Protein AF-A0A7H4P6I1-F1 (afdb_monomer_lite)

Sequence (112 aa):
MNAMTAPAAIRYSAEFHIQLQAISGNQVLTEMVTRLSQRSSLVIAAWGSPWRQGCRCDDHERLVQLLRDKALQPLSDALSHHFEHIVASLCFERSGVTLPDFARLFAGYKEP

Organism: NCBI:txid2058152

InterPro domains:
  IPR008920 Transcription regulator FadR/GntR, C-terminal [G3DSA:1.20.120.530] (1-93)
  IPR00892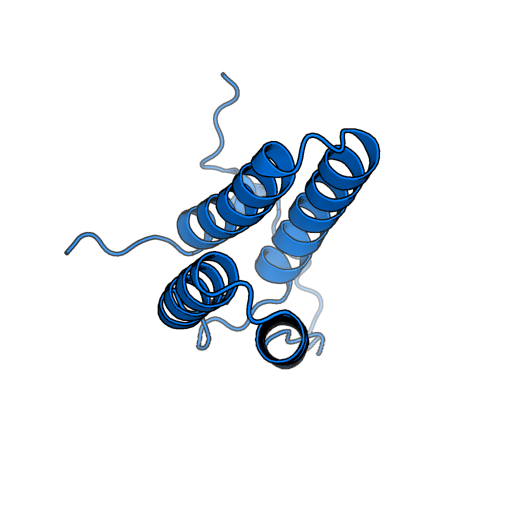0 Transcription regulator FadR/GntR, C-terminal [SSF48008] (7-89)
  IPR011711 GntR, C-terminal [PF07729] (7-84)

Foldseek 3Di:
DDPQDLLNLLVVVLVLQLVVVVVVVDPVVSVVSNVVSVVLSVQCLFFADPVDSADDPVLVVVLVVCVVVVVVVVNVVSVVVSVVVSVVRGHPDDPDDDGRPVCVSCVPPDDD

Radius of gyration: 15.51 Å; chains: 1; bounding box: 39×34×37 Å

pLDDT: mean 77.58, std 16.49, range [32.31, 97.12]

Secondary structure (DSSP, 8-state):
-----HHHHHHHHHHHHHHHHHHTT-HHHHHHHHHHHHHHHHHHHHHB-TTS-SS-HHHHHHHHHHHHTT-HHHHHHHHHHHHHHHHHTB----SS-----HHHHHTT----

Structure (mmCIF, N/CA/C/O backbone):
data_AF-A0A7H4P6I1-F1
#
_entry.id   AF-A0A7H4P6I1-F1
#
loop_
_atom_site.group_PDB
_atom_site.id
_atom_site.type_symbol
_atom_site.label_atom_id
_atom_site.label_alt_id
_atom_site.label_comp_id
_atom_site.label_asym_id
_atom_site.label_entity_id
_atom_site.label_seq_id
_atom_site.pdbx_PDB_ins_code
_atom_site.Cartn_x
_atom_site.Cartn_y
_atom_site.Cartn_z
_atom_site.occupancy
_atom_site.B_iso_or_equiv
_atom_site.auth_seq_id
_atom_site.auth_comp_id
_atom_site.auth_asym_id
_atom_site.auth_atom_id
_atom_site.pdbx_PDB_model_num
ATOM 1 N N . MET A 1 1 ? -12.345 10.365 -19.303 1.00 32.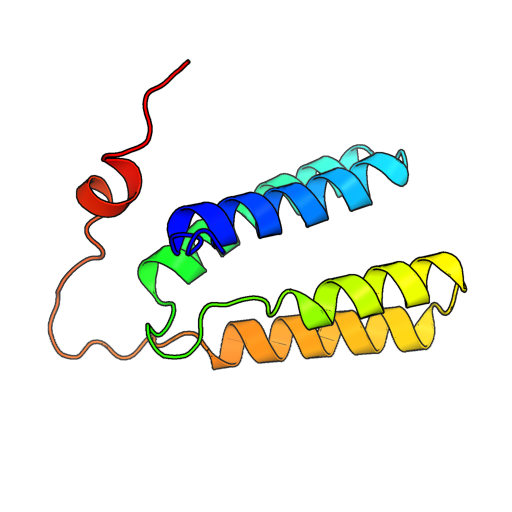31 1 MET A N 1
ATOM 2 C CA . MET A 1 1 ? -11.675 9.391 -18.417 1.00 32.31 1 MET A CA 1
ATOM 3 C C . MET A 1 1 ? -10.177 9.616 -18.570 1.00 32.31 1 MET A C 1
ATOM 5 O O . MET A 1 1 ? -9.660 9.345 -19.644 1.00 32.31 1 MET A O 1
ATOM 9 N N . ASN A 1 2 ? -9.514 10.258 -17.606 1.00 37.88 2 ASN A N 1
ATOM 10 C CA . ASN A 1 2 ? -8.096 10.601 -17.747 1.00 37.88 2 ASN A CA 1
ATOM 11 C C . ASN A 1 2 ? -7.271 9.327 -17.513 1.00 37.88 2 ASN A C 1
ATOM 13 O O . ASN A 1 2 ? -7.415 8.706 -16.461 1.00 37.88 2 ASN A O 1
ATOM 17 N N . ALA A 1 3 ? -6.486 8.888 -18.496 1.00 44.00 3 ALA A N 1
ATOM 18 C CA . ALA A 1 3 ? -5.681 7.677 -18.366 1.00 44.00 3 ALA A CA 1
ATOM 19 C C . ALA A 1 3 ? -4.597 7.913 -17.304 1.00 44.00 3 ALA A C 1
ATOM 21 O O . ALA A 1 3 ? -3.677 8.705 -17.507 1.00 44.00 3 ALA A O 1
ATOM 22 N N . MET A 1 4 ? -4.734 7.265 -16.147 1.00 55.16 4 MET A N 1
ATOM 23 C CA . MET A 1 4 ? -3.738 7.322 -15.082 1.00 55.16 4 MET A CA 1
ATOM 24 C C . MET A 1 4 ? -2.430 6.714 -15.593 1.00 55.16 4 MET A C 1
ATOM 26 O O . MET A 1 4 ? -2.408 5.592 -16.095 1.00 55.16 4 MET A O 1
ATOM 30 N N . THR A 1 5 ? -1.338 7.468 -15.498 1.00 63.56 5 THR A N 1
ATOM 31 C CA . THR A 1 5 ? -0.013 6.970 -15.868 1.00 63.56 5 THR A CA 1
ATOM 32 C C . THR A 1 5 ? 0.456 5.942 -14.834 1.00 63.56 5 THR A C 1
ATOM 34 O O . THR A 1 5 ? 0.136 6.060 -13.649 1.00 63.56 5 THR A O 1
ATOM 37 N N . ALA A 1 6 ? 1.241 4.947 -15.255 1.00 68.56 6 ALA A N 1
ATOM 38 C CA . ALA A 1 6 ? 1.745 3.900 -14.357 1.00 68.56 6 ALA A CA 1
ATOM 39 C C . ALA A 1 6 ? 2.436 4.445 -13.079 1.00 68.56 6 ALA A C 1
ATOM 41 O O . ALA A 1 6 ? 2.156 3.933 -11.995 1.00 68.56 6 ALA A O 1
ATOM 42 N N . PRO A 1 7 ? 3.250 5.525 -13.128 1.00 73.44 7 PRO A N 1
ATOM 43 C CA . PRO A 1 7 ? 3.842 6.108 -11.919 1.00 73.44 7 PRO A CA 1
ATOM 44 C C . PRO A 1 7 ? 2.811 6.703 -10.950 1.00 73.44 7 PRO A C 1
ATOM 46 O O . PRO A 1 7 ? 2.964 6.590 -9.734 1.00 73.44 7 PRO A O 1
ATOM 49 N N . ALA A 1 8 ? 1.746 7.325 -11.470 1.00 77.38 8 ALA A N 1
ATOM 50 C CA . ALA A 1 8 ? 0.684 7.885 -10.640 1.00 77.38 8 ALA A CA 1
ATOM 51 C C . ALA A 1 8 ? -0.124 6.779 -9.944 1.00 77.38 8 ALA A C 1
ATOM 53 O O . ALA A 1 8 ? -0.417 6.908 -8.758 1.00 77.38 8 ALA A O 1
ATOM 54 N N . ALA A 1 9 ? -0.413 5.676 -10.643 1.00 76.88 9 ALA A N 1
ATOM 55 C CA . ALA A 1 9 ? -1.090 4.514 -10.065 1.00 76.88 9 ALA A CA 1
ATOM 56 C C . ALA A 1 9 ? -0.290 3.899 -8.904 1.00 76.88 9 ALA A C 1
ATOM 58 O O . ALA A 1 9 ? -0.839 3.664 -7.828 1.00 76.88 9 ALA A O 1
ATOM 59 N N . ILE A 1 10 ? 1.024 3.723 -9.088 1.00 79.06 10 ILE A N 1
ATOM 60 C CA . ILE A 1 10 ? 1.927 3.216 -8.044 1.00 79.06 10 ILE A CA 1
ATOM 61 C C . ILE A 1 10 ? 1.922 4.149 -6.825 1.00 79.06 10 ILE A C 1
ATOM 63 O O . ILE A 1 10 ? 1.751 3.685 -5.697 1.00 79.06 10 ILE A O 1
ATOM 67 N N . ARG A 1 11 ? 2.041 5.469 -7.039 1.00 82.31 11 ARG A N 1
ATOM 68 C CA . ARG A 1 11 ? 2.015 6.453 -5.946 1.00 82.31 11 ARG A CA 1
ATOM 69 C C . ARG A 1 11 ? 0.699 6.413 -5.168 1.00 82.31 11 ARG A C 1
ATOM 71 O O . ARG A 1 11 ? 0.728 6.350 -3.942 1.00 82.31 11 ARG A O 1
ATOM 78 N N . TYR A 1 12 ? -0.443 6.417 -5.855 1.00 84.19 12 TYR A N 1
ATOM 79 C CA . TYR A 1 12 ? -1.747 6.392 -5.189 1.00 84.19 12 TYR A CA 1
ATOM 80 C C . TYR A 1 12 ? -2.005 5.079 -4.442 1.00 84.19 12 TYR A C 1
ATOM 82 O O . TYR A 1 12 ? -2.567 5.105 -3.348 1.00 84.19 12 TYR A O 1
ATOM 90 N N . SER A 1 13 ? -1.545 3.940 -4.971 1.00 83.50 13 SER A N 1
ATOM 91 C CA . SER A 1 13 ? -1.605 2.664 -4.248 1.00 83.50 13 SER A CA 1
ATOM 92 C C . SER A 1 13 ? -0.773 2.710 -2.963 1.00 83.50 13 SER A C 1
ATOM 94 O O . SER A 1 13 ? -1.221 2.242 -1.919 1.00 83.50 13 SER A O 1
ATOM 96 N N . ALA A 1 14 ? 0.420 3.309 -3.009 1.00 85.50 14 ALA A N 1
ATOM 97 C CA . ALA A 1 14 ? 1.271 3.454 -1.833 1.00 85.50 14 ALA A CA 1
ATOM 98 C C . ALA A 1 14 ? 0.641 4.363 -0.764 1.00 85.50 14 ALA A C 1
ATOM 100 O O . ALA A 1 14 ? 0.640 4.010 0.419 1.00 85.50 14 ALA A O 1
ATOM 101 N N . GLU A 1 15 ? 0.079 5.501 -1.181 1.00 88.44 15 GLU A N 1
ATOM 102 C CA . GLU A 1 15 ? -0.629 6.446 -0.308 1.00 88.44 15 GLU A CA 1
ATOM 103 C C . GLU A 1 15 ? -1.848 5.799 0.361 1.00 88.44 15 GLU A C 1
ATOM 105 O O . GLU A 1 15 ? -2.059 6.006 1.555 1.00 88.44 15 GLU A O 1
ATOM 110 N N . PHE A 1 16 ? -2.601 4.961 -0.359 1.00 87.94 16 PHE A N 1
ATOM 111 C CA . PHE A 1 16 ? -3.737 4.222 0.196 1.00 87.94 16 PHE A CA 1
ATOM 112 C C . PHE A 1 16 ? -3.349 3.387 1.428 1.00 87.94 16 PHE A C 1
ATOM 114 O O . PHE A 1 16 ? -3.971 3.525 2.482 1.00 87.94 16 PHE A O 1
ATOM 121 N N . HIS A 1 17 ? -2.290 2.573 1.339 1.00 88.12 17 HIS A N 1
ATOM 122 C CA . HIS A 1 17 ? -1.846 1.746 2.469 1.00 88.12 17 HIS A CA 1
ATOM 123 C C . HIS A 1 17 ? -1.376 2.582 3.667 1.00 88.12 17 HIS A C 1
ATOM 125 O O . HIS A 1 17 ? -1.628 2.215 4.815 1.00 88.12 17 HIS A O 1
ATOM 131 N N . ILE A 1 18 ? -0.717 3.717 3.411 1.00 89.56 18 ILE A N 1
ATOM 132 C CA . ILE A 1 18 ? -0.246 4.626 4.464 1.00 89.56 18 ILE A CA 1
ATOM 133 C C . ILE A 1 18 ? -1.436 5.261 5.190 1.00 89.56 18 ILE A C 1
ATOM 135 O O . ILE A 1 18 ? -1.471 5.262 6.421 1.00 89.56 18 ILE A O 1
ATOM 139 N N . GLN A 1 19 ? -2.430 5.754 4.445 1.00 89.81 19 GLN A N 1
ATOM 140 C CA . GLN A 1 19 ? -3.642 6.341 5.023 1.00 89.81 19 GLN A CA 1
ATOM 141 C C . GLN A 1 19 ? -4.432 5.312 5.833 1.00 89.81 19 GLN A C 1
ATOM 143 O O . GLN A 1 19 ? -4.863 5.604 6.947 1.00 89.81 19 GLN A O 1
ATOM 148 N N . LEU A 1 20 ? -4.563 4.085 5.320 1.00 87.12 20 LEU A N 1
ATOM 149 C CA . LEU A 1 20 ? -5.242 3.012 6.038 1.00 87.12 20 LEU A CA 1
ATOM 150 C C . LEU A 1 20 ? -4.564 2.709 7.383 1.00 87.12 20 LEU A C 1
ATOM 152 O O . LEU A 1 20 ? -5.241 2.579 8.402 1.00 87.12 20 LEU A O 1
ATOM 156 N N . GLN A 1 21 ? -3.230 2.646 7.409 1.00 87.75 21 GLN A N 1
ATOM 157 C CA . GLN A 1 21 ? -2.501 2.363 8.642 1.00 87.75 21 GLN A CA 1
ATOM 158 C C . GLN A 1 21 ? -2.535 3.539 9.626 1.00 87.75 21 GLN A C 1
ATOM 160 O O . GLN A 1 21 ? -2.635 3.314 10.833 1.00 87.75 21 GLN A O 1
ATOM 165 N N . ALA A 1 22 ? -2.534 4.783 9.138 1.00 86.56 22 ALA A N 1
ATOM 166 C CA . ALA A 1 22 ? -2.643 5.974 9.979 1.00 86.56 22 ALA A CA 1
ATOM 167 C C . ALA A 1 22 ? -3.936 5.987 10.817 1.00 86.56 22 ALA A C 1
ATOM 169 O O . ALA A 1 22 ? -3.908 6.395 11.978 1.00 86.56 22 ALA A O 1
ATOM 170 N N . ILE A 1 23 ? -5.041 5.453 10.280 1.00 87.81 23 ILE A N 1
ATOM 171 C CA . ILE A 1 23 ? -6.322 5.321 10.998 1.00 87.81 23 ILE A CA 1
ATOM 172 C C . ILE A 1 23 ? -6.198 4.409 12.230 1.00 87.81 23 ILE A C 1
ATOM 174 O O . ILE A 1 23 ? -6.898 4.615 13.219 1.00 87.81 23 ILE A O 1
ATOM 178 N N . SER A 1 24 ? -5.293 3.424 12.212 1.00 84.88 24 SER A N 1
ATOM 179 C CA . SER A 1 24 ? -5.105 2.492 13.335 1.00 84.88 24 SER A CA 1
ATOM 180 C C . SER A 1 24 ? -4.507 3.136 14.594 1.00 84.88 24 SER A C 1
ATOM 182 O O . SER A 1 24 ? -4.530 2.521 15.658 1.00 84.88 24 SER A O 1
ATOM 184 N N . GLY A 1 25 ? -3.926 4.338 14.485 1.00 88.50 25 GLY A N 1
ATOM 185 C CA . GLY A 1 25 ? -3.247 5.023 15.590 1.00 88.50 25 GLY A CA 1
ATOM 186 C C . GLY A 1 25 ? -1.944 4.360 16.062 1.00 88.50 25 GLY A C 1
ATOM 187 O O . GLY A 1 25 ? -1.325 4.837 17.010 1.00 88.50 25 GLY A O 1
ATOM 188 N N . ASN A 1 26 ? -1.490 3.278 15.417 1.00 93.19 26 ASN A N 1
ATOM 189 C CA . ASN A 1 26 ? -0.253 2.590 15.776 1.00 93.19 26 ASN A CA 1
ATOM 190 C C . ASN A 1 26 ? 0.931 3.131 14.962 1.00 93.19 26 ASN A C 1
ATOM 192 O O . ASN A 1 26 ? 1.185 2.687 13.841 1.00 93.19 26 ASN A O 1
ATOM 196 N N . GLN A 1 27 ? 1.677 4.070 15.549 1.00 91.75 27 GLN A N 1
ATOM 197 C CA . GLN A 1 27 ? 2.796 4.739 14.882 1.00 91.75 27 GLN A CA 1
ATOM 198 C C . GLN A 1 27 ?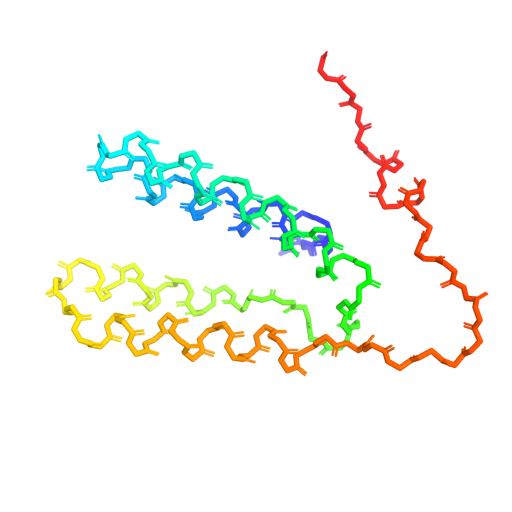 3.879 3.765 14.389 1.00 91.75 27 GLN A C 1
ATOM 200 O O . GLN A 1 27 ? 4.365 3.913 13.269 1.00 91.75 27 GLN A O 1
ATOM 205 N N . VAL A 1 28 ? 4.221 2.740 15.177 1.00 93.94 28 VAL A N 1
ATOM 206 C CA . VAL A 1 28 ? 5.253 1.757 14.805 1.00 93.94 28 VAL A CA 1
ATOM 207 C C . VAL A 1 28 ? 4.861 1.029 13.521 1.00 93.94 28 VAL A C 1
ATOM 209 O O . VAL A 1 28 ? 5.663 0.928 12.590 1.00 93.94 28 VAL A O 1
ATOM 212 N N . LEU A 1 29 ? 3.614 0.560 13.441 1.00 89.38 29 LEU A N 1
ATOM 213 C CA . LEU A 1 29 ? 3.118 -0.113 12.244 1.00 89.38 29 LEU A CA 1
ATOM 214 C C . LEU A 1 29 ? 3.000 0.849 11.057 1.00 89.38 29 LEU A C 1
ATOM 216 O O . LEU A 1 29 ? 3.370 0.473 9.947 1.00 89.38 29 LEU A O 1
ATOM 220 N N . THR A 1 30 ? 2.554 2.089 11.273 1.00 90.69 30 THR A N 1
ATOM 221 C CA . THR A 1 30 ? 2.493 3.114 10.217 1.00 90.69 30 THR A CA 1
ATOM 222 C C . THR A 1 30 ? 3.862 3.360 9.593 1.00 90.69 30 THR A C 1
ATOM 224 O O . THR A 1 30 ? 3.997 3.362 8.369 1.00 90.69 30 THR A O 1
ATOM 227 N N . GLU A 1 31 ? 4.906 3.496 10.408 1.00 92.00 31 GLU A N 1
ATOM 228 C CA . GLU A 1 31 ? 6.274 3.666 9.919 1.00 92.00 31 GLU A CA 1
ATOM 229 C C . GLU A 1 31 ? 6.786 2.431 9.162 1.00 92.00 31 GLU A C 1
ATOM 231 O O . GLU A 1 31 ? 7.443 2.560 8.124 1.00 92.00 31 GLU A O 1
ATOM 236 N N . MET A 1 32 ? 6.486 1.225 9.655 1.00 92.56 32 MET A N 1
ATOM 237 C CA . MET A 1 32 ? 6.854 -0.023 8.980 1.00 92.56 32 MET A CA 1
ATOM 238 C C . MET A 1 32 ? 6.180 -0.146 7.609 1.00 92.56 32 MET A C 1
ATOM 240 O O . MET A 1 32 ? 6.870 -0.381 6.614 1.00 92.56 32 MET A O 1
ATOM 244 N N . VAL A 1 33 ? 4.863 0.069 7.538 1.00 90.19 33 VAL A N 1
ATOM 245 C CA . VAL A 1 33 ? 4.086 0.015 6.290 1.00 90.19 33 VAL A CA 1
ATOM 246 C C . VAL A 1 33 ? 4.554 1.086 5.312 1.00 90.19 33 VAL A C 1
ATOM 248 O O . VAL A 1 33 ? 4.720 0.792 4.132 1.00 90.19 33 VAL A O 1
ATOM 251 N N . THR A 1 34 ? 4.862 2.294 5.789 1.00 90.56 34 THR A N 1
ATOM 252 C CA . THR A 1 34 ? 5.398 3.375 4.945 1.00 90.56 34 THR A CA 1
ATOM 253 C C . THR A 1 34 ? 6.694 2.946 4.255 1.00 90.56 34 THR A C 1
ATOM 255 O O . THR A 1 34 ? 6.801 3.020 3.030 1.00 90.56 34 THR A O 1
ATOM 258 N N . ARG A 1 35 ? 7.663 2.418 5.016 1.00 92.06 35 ARG A N 1
ATOM 259 C CA . ARG A 1 35 ? 8.948 1.954 4.463 1.00 92.06 35 ARG A CA 1
ATOM 260 C C . ARG A 1 35 ? 8.781 0.776 3.499 1.00 92.06 35 ARG A C 1
ATOM 262 O O . ARG A 1 35 ? 9.455 0.731 2.469 1.00 92.06 35 ARG A O 1
ATOM 269 N N . LEU A 1 36 ? 7.899 -0.175 3.813 1.00 91.38 36 LEU A N 1
ATOM 270 C CA . LEU A 1 36 ? 7.611 -1.323 2.943 1.00 91.38 36 LEU A CA 1
ATOM 271 C C . LEU A 1 36 ? 6.933 -0.896 1.639 1.00 91.38 36 LEU A C 1
ATOM 273 O O . LEU A 1 36 ? 7.333 -1.349 0.567 1.00 91.38 36 LEU A O 1
ATOM 277 N N . SER A 1 37 ? 5.959 0.007 1.723 1.00 88.56 37 SER A N 1
ATOM 278 C CA . SER A 1 37 ? 5.217 0.542 0.582 1.00 88.56 37 SER A CA 1
ATOM 279 C C . SER A 1 37 ? 6.140 1.284 -0.393 1.00 88.56 37 SER A C 1
ATOM 281 O O . SER A 1 37 ? 6.114 1.033 -1.599 1.00 88.56 37 SER A O 1
ATOM 283 N N . GLN A 1 38 ? 7.058 2.106 0.126 1.00 87.25 38 GLN A N 1
ATOM 284 C CA . GLN A 1 38 ? 8.071 2.800 -0.679 1.00 87.25 38 GLN A CA 1
ATOM 285 C C . GLN A 1 38 ? 9.003 1.826 -1.414 1.00 87.25 38 GLN A C 1
ATOM 287 O O . GLN A 1 38 ? 9.196 1.944 -2.624 1.00 87.25 38 GLN A O 1
ATOM 292 N N . ARG A 1 39 ? 9.557 0.828 -0.711 1.00 89.62 39 ARG A N 1
ATOM 293 C CA . ARG A 1 39 ? 10.445 -0.180 -1.323 1.00 89.62 39 ARG A CA 1
ATOM 294 C C . ARG A 1 39 ? 9.719 -1.014 -2.375 1.00 89.62 39 ARG A C 1
ATOM 296 O O . ARG A 1 39 ? 10.262 -1.248 -3.450 1.00 89.62 39 ARG A O 1
ATOM 303 N N . SER A 1 40 ? 8.487 -1.421 -2.087 1.00 87.56 40 SER A N 1
ATOM 304 C CA . SER A 1 40 ? 7.668 -2.217 -3.008 1.00 87.56 40 SER A CA 1
ATOM 305 C C . SER A 1 40 ? 7.285 -1.418 -4.253 1.00 87.56 40 SER A C 1
ATOM 307 O O . SER A 1 40 ? 7.306 -1.958 -5.353 1.00 87.56 40 SER A O 1
ATOM 309 N N . SER A 1 41 ? 7.037 -0.112 -4.113 1.00 85.38 41 SER A N 1
ATOM 310 C CA . SER A 1 41 ? 6.778 0.786 -5.246 1.00 85.38 41 SER A CA 1
ATOM 311 C C . SER A 1 41 ? 7.953 0.837 -6.223 1.00 85.38 41 SER A C 1
ATOM 313 O O . SER A 1 41 ? 7.743 0.783 -7.432 1.00 85.38 41 SER A O 1
ATOM 315 N N . LEU A 1 42 ? 9.193 0.872 -5.717 1.00 86.25 42 LEU A N 1
ATOM 316 C CA . LEU A 1 42 ? 10.397 0.797 -6.554 1.00 86.25 42 LEU A CA 1
ATOM 317 C C . LEU A 1 42 ? 10.507 -0.548 -7.271 1.00 86.25 42 LEU A C 1
ATOM 319 O O . LEU A 1 42 ? 10.852 -0.588 -8.448 1.00 86.25 42 LEU A O 1
ATOM 323 N N . VAL A 1 43 ? 10.191 -1.640 -6.570 1.00 85.75 43 VAL A N 1
ATOM 324 C CA . VAL A 1 43 ? 10.204 -2.987 -7.149 1.00 85.75 43 VAL A CA 1
ATOM 325 C C . VAL A 1 43 ? 9.186 -3.098 -8.286 1.00 85.75 43 VAL A C 1
ATOM 327 O O . VAL A 1 43 ? 9.523 -3.542 -9.379 1.00 85.75 43 VAL A O 1
ATOM 330 N N . ILE A 1 44 ? 7.958 -2.635 -8.063 1.00 82.50 44 ILE A N 1
ATOM 331 C CA . ILE A 1 44 ? 6.893 -2.647 -9.073 1.00 82.50 44 ILE A CA 1
ATOM 332 C C . ILE A 1 44 ? 7.259 -1.744 -10.256 1.00 82.50 44 ILE A C 1
ATOM 334 O O . ILE A 1 44 ? 7.061 -2.128 -11.403 1.00 82.50 44 ILE A O 1
ATOM 338 N N . ALA A 1 45 ? 7.832 -0.569 -10.004 1.00 81.75 45 ALA A N 1
ATOM 339 C CA . ALA A 1 45 ? 8.261 0.339 -11.062 1.00 81.75 45 ALA A CA 1
ATOM 340 C C . ALA A 1 45 ? 9.397 -0.238 -11.928 1.00 81.75 45 ALA A C 1
ATOM 342 O O . ALA A 1 45 ? 9.434 0.008 -13.132 1.00 81.75 45 ALA A O 1
ATOM 343 N N . ALA A 1 46 ? 10.320 -0.990 -11.324 1.00 82.00 46 ALA A N 1
ATOM 344 C CA . ALA A 1 46 ? 11.481 -1.556 -12.005 1.00 82.00 46 ALA A CA 1
ATOM 345 C C . ALA A 1 46 ? 11.197 -2.895 -12.708 1.00 82.00 46 ALA A C 1
ATOM 347 O O . ALA A 1 46 ? 11.789 -3.161 -13.753 1.00 82.00 46 ALA A O 1
ATOM 348 N N . TRP A 1 47 ? 10.321 -3.733 -12.141 1.00 83.12 47 TRP A N 1
ATOM 349 C CA . TRP A 1 47 ? 10.092 -5.115 -12.591 1.00 83.12 47 TRP A CA 1
ATOM 350 C C . TRP A 1 47 ? 8.629 -5.443 -12.914 1.00 83.12 47 TRP A C 1
ATOM 352 O O . TRP A 1 47 ? 8.320 -6.584 -13.252 1.00 83.12 47 TRP A O 1
ATOM 362 N N . GLY A 1 48 ? 7.711 -4.483 -12.817 1.00 77.12 48 GLY A N 1
ATOM 363 C CA . GLY A 1 48 ? 6.307 -4.687 -13.165 1.00 77.12 48 GLY A CA 1
ATOM 364 C C . GLY A 1 48 ? 6.106 -4.902 -14.666 1.00 77.12 48 GLY A C 1
ATOM 365 O O . GLY A 1 48 ? 6.648 -4.169 -15.495 1.00 77.12 48 GLY A O 1
ATOM 366 N N . SER A 1 49 ? 5.301 -5.902 -15.031 1.00 67.50 49 SER A N 1
ATOM 367 C CA . SER A 1 49 ? 4.954 -6.161 -16.430 1.00 67.50 49 SER A CA 1
ATOM 368 C C . SER A 1 49 ? 4.041 -5.062 -17.010 1.00 67.50 49 SER A C 1
ATOM 370 O O . SER A 1 49 ? 3.010 -4.746 -16.409 1.00 67.50 49 SER A O 1
ATOM 372 N N . PRO A 1 50 ? 4.321 -4.523 -18.216 1.00 58.50 50 PRO A N 1
ATOM 373 C CA . PRO A 1 50 ? 3.485 -3.496 -18.848 1.00 58.50 50 PRO A CA 1
ATOM 374 C C . PRO A 1 50 ? 2.052 -3.961 -19.162 1.00 58.50 50 PRO A C 1
ATOM 376 O O . PRO A 1 50 ? 1.164 -3.125 -19.324 1.00 58.50 50 PRO A O 1
ATOM 379 N N . TRP A 1 51 ? 1.802 -5.277 -19.219 1.00 47.41 51 TRP A N 1
ATOM 380 C CA . TRP A 1 51 ? 0.481 -5.855 -19.508 1.00 47.41 51 TRP A CA 1
ATOM 381 C C . TRP A 1 51 ? -0.371 -6.152 -18.264 1.00 47.41 51 TRP A C 1
ATOM 383 O O . TRP A 1 51 ? -1.496 -6.639 -18.380 1.00 47.41 51 TRP A O 1
ATOM 393 N N . ARG A 1 52 ? 0.136 -5.851 -17.065 1.00 52.03 52 ARG A N 1
ATOM 394 C CA . ARG A 1 52 ? -0.584 -5.996 -15.795 1.00 52.03 52 ARG A CA 1
ATOM 395 C C . ARG A 1 52 ? -0.199 -4.837 -14.884 1.00 52.03 52 ARG A C 1
ATOM 397 O O . ARG A 1 52 ? 0.639 -4.984 -14.005 1.00 52.03 52 ARG A O 1
ATOM 404 N N . GLN A 1 53 ? -0.789 -3.671 -15.138 1.00 52.41 53 GLN A N 1
ATOM 405 C CA . GLN A 1 53 ? -0.706 -2.515 -14.241 1.00 52.41 53 GLN A CA 1
ATOM 406 C C . GLN A 1 53 ? -1.087 -2.996 -12.828 1.00 52.41 53 GLN A C 1
ATOM 408 O O . GLN A 1 53 ? -2.212 -3.453 -12.619 1.00 52.41 53 GLN A O 1
ATOM 413 N N . GLY A 1 54 ? -0.103 -3.024 -11.924 1.00 56.53 54 GLY A N 1
ATOM 414 C CA . GLY A 1 54 ? -0.222 -3.584 -10.578 1.00 56.53 54 GLY A CA 1
ATOM 415 C C . GLY A 1 54 ? -1.341 -2.941 -9.762 1.00 56.53 54 GLY A C 1
ATOM 416 O O . GLY A 1 54 ? -1.765 -1.835 -10.076 1.00 56.53 54 GLY A O 1
ATOM 417 N N . CYS A 1 55 ? -1.788 -3.662 -8.726 1.00 59.84 55 CYS A N 1
ATOM 418 C CA . CYS A 1 55 ? -2.946 -3.347 -7.885 1.00 59.84 55 CYS A CA 1
ATOM 419 C C . CYS A 1 55 ? -4.173 -2.886 -8.692 1.00 59.84 55 CYS A C 1
ATOM 421 O O . CYS A 1 55 ? -4.327 -1.716 -9.045 1.00 59.84 55 CYS A O 1
ATOM 423 N N . ARG A 1 56 ? -5.089 -3.813 -8.984 1.00 61.06 56 ARG A N 1
ATOM 424 C CA . ARG A 1 56 ? -6.345 -3.433 -9.635 1.00 61.06 56 ARG A CA 1
ATOM 425 C C . ARG A 1 56 ? -7.139 -2.592 -8.636 1.00 61.06 56 ARG A C 1
ATOM 427 O O . ARG A 1 56 ? -7.327 -3.028 -7.504 1.00 61.06 56 ARG A O 1
ATOM 434 N N . CYS A 1 57 ? -7.607 -1.408 -9.042 1.00 56.34 57 CYS A N 1
ATOM 435 C CA . CYS A 1 57 ? -8.430 -0.544 -8.182 1.00 56.34 57 CYS A CA 1
ATOM 436 C C . CYS A 1 57 ? -9.607 -1.307 -7.544 1.00 56.34 57 CYS A C 1
ATOM 438 O O . CYS A 1 57 ? -9.950 -1.052 -6.393 1.00 56.34 57 CYS A O 1
ATOM 440 N N . ASP A 1 58 ? -10.148 -2.288 -8.265 1.00 59.88 58 ASP A N 1
ATOM 441 C CA . ASP A 1 58 ? -11.251 -3.152 -7.848 1.00 59.88 58 ASP A CA 1
ATOM 442 C C . ASP A 1 58 ? -10.935 -3.960 -6.566 1.00 59.88 58 ASP A C 1
ATOM 444 O O . ASP A 1 58 ? -11.818 -4.186 -5.735 1.00 59.88 58 ASP A O 1
ATOM 448 N N . ASP A 1 59 ? -9.669 -4.349 -6.350 1.00 75.50 59 ASP A N 1
ATOM 449 C CA . ASP A 1 59 ? -9.252 -5.098 -5.156 1.00 75.50 59 ASP A CA 1
ATOM 450 C C . ASP A 1 59 ? -9.337 -4.214 -3.897 1.00 75.50 59 ASP A C 1
ATOM 452 O O . ASP A 1 59 ? -9.735 -4.671 -2.824 1.00 75.50 59 ASP A O 1
ATOM 456 N N . HIS A 1 60 ? -9.020 -2.920 -4.019 1.00 86.56 60 HIS A N 1
ATOM 457 C CA . HIS A 1 60 ? -9.031 -1.987 -2.890 1.00 86.56 60 HIS A CA 1
ATOM 458 C C . HIS A 1 60 ? -10.442 -1.669 -2.388 1.00 86.56 60 HIS A C 1
ATOM 460 O O . HIS A 1 60 ? -10.645 -1.585 -1.175 1.00 86.56 60 HIS A O 1
ATOM 466 N N . GLU A 1 61 ? -11.432 -1.544 -3.275 1.00 87.56 61 GLU A N 1
ATOM 467 C CA . GLU A 1 61 ? -12.828 -1.349 -2.857 1.00 87.56 61 GLU A CA 1
ATOM 468 C C . GLU A 1 61 ? -13.322 -2.527 -2.011 1.00 87.56 61 GLU A C 1
ATOM 470 O O . GLU A 1 61 ? -13.961 -2.337 -0.968 1.00 87.56 61 GLU A O 1
ATOM 475 N N . ARG A 1 62 ? -12.950 -3.753 -2.404 1.00 89.69 62 ARG A N 1
ATOM 476 C CA . ARG A 1 62 ? -13.263 -4.957 -1.634 1.00 89.69 62 ARG A CA 1
ATOM 477 C C . ARG A 1 62 ? -12.606 -4.934 -0.254 1.00 89.69 62 ARG A C 1
ATOM 479 O O . ARG A 1 62 ? -13.283 -5.253 0.724 1.00 89.69 62 ARG A O 1
ATOM 486 N N . LEU A 1 63 ? -11.338 -4.530 -0.153 1.00 89.38 63 LEU A N 1
ATOM 487 C CA . LEU A 1 63 ? -10.641 -4.403 1.133 1.00 89.38 63 LEU A CA 1
ATOM 488 C C . LEU A 1 63 ? -11.324 -3.388 2.057 1.00 89.38 63 LEU A C 1
ATOM 490 O O . LEU A 1 63 ? -11.541 -3.687 3.232 1.00 89.38 63 LEU A O 1
ATOM 494 N N . VAL A 1 64 ? -11.719 -2.220 1.537 1.00 91.00 64 VAL A N 1
ATOM 495 C CA . VAL A 1 64 ? -12.440 -1.200 2.320 1.00 91.00 64 VAL A CA 1
ATOM 496 C C . VAL A 1 64 ? -13.769 -1.739 2.847 1.00 91.00 64 VAL A C 1
ATOM 498 O O . VAL A 1 64 ? -14.117 -1.494 4.005 1.00 91.00 64 VAL A O 1
ATOM 501 N N . GLN A 1 65 ? -14.504 -2.500 2.036 1.00 93.44 65 GLN A N 1
ATOM 502 C CA . GLN A 1 65 ? -15.754 -3.107 2.481 1.00 93.44 65 GLN A CA 1
ATOM 503 C C . GLN A 1 65 ? -15.518 -4.152 3.584 1.00 93.44 65 GLN A C 1
ATOM 505 O O . GLN A 1 65 ? -16.185 -4.113 4.613 1.00 93.44 65 GLN A O 1
ATOM 510 N N . LEU A 1 66 ? -14.518 -5.025 3.429 1.00 94.19 66 LEU A N 1
ATOM 511 C CA . LEU A 1 66 ? -14.163 -6.027 4.443 1.00 94.19 66 LEU A CA 1
ATOM 512 C C . LEU A 1 66 ? -13.712 -5.393 5.771 1.00 94.19 66 LEU A C 1
ATOM 514 O O . LEU A 1 66 ? -14.066 -5.886 6.844 1.00 94.19 66 LEU A O 1
ATOM 518 N N . LEU A 1 67 ? -12.980 -4.276 5.704 1.00 91.31 67 LEU A N 1
ATOM 519 C CA . LEU A 1 67 ? -12.621 -3.459 6.866 1.00 91.31 67 LEU A CA 1
ATOM 520 C C . LEU A 1 67 ? -13.858 -2.886 7.565 1.00 91.31 67 LEU A C 1
ATOM 522 O O . LEU A 1 67 ? -13.971 -2.984 8.788 1.00 91.31 67 LEU A O 1
ATOM 526 N N . ARG A 1 68 ? -14.796 -2.312 6.800 1.00 93.62 68 ARG A N 1
ATOM 527 C CA . ARG A 1 68 ? -16.057 -1.759 7.322 1.00 93.62 68 ARG A CA 1
ATOM 528 C C . ARG A 1 68 ? -16.884 -2.823 8.039 1.00 93.62 68 ARG A C 1
ATOM 530 O O . ARG A 1 68 ? -17.401 -2.560 9.123 1.00 93.62 68 ARG A O 1
ATOM 537 N N . ASP A 1 69 ? -16.948 -4.017 7.462 1.00 96.50 69 ASP A N 1
ATOM 538 C CA . ASP A 1 69 ? -17.696 -5.151 8.007 1.00 96.50 69 ASP A CA 1
ATOM 539 C C . ASP A 1 69 ? -16.969 -5.837 9.177 1.00 96.50 69 ASP A C 1
ATOM 541 O O . ASP A 1 69 ? -17.509 -6.758 9.788 1.00 96.50 69 ASP A O 1
ATOM 545 N N . LYS A 1 70 ? -15.744 -5.397 9.513 1.00 94.75 70 LYS A N 1
ATOM 546 C CA . LYS A 1 70 ? -14.868 -6.006 10.532 1.00 94.75 70 LYS A CA 1
ATOM 547 C C . LYS A 1 70 ? -14.648 -7.506 10.296 1.00 94.75 70 LYS A C 1
ATOM 549 O O . LYS A 1 70 ? -14.447 -8.278 11.236 1.00 94.75 70 LYS A O 1
ATOM 554 N N . ALA A 1 71 ? -14.670 -7.921 9.033 1.00 96.62 71 ALA A N 1
ATOM 555 C CA . ALA A 1 71 ? -14.537 -9.307 8.618 1.00 96.62 71 ALA A CA 1
ATOM 556 C C . ALA A 1 71 ? -13.055 -9.705 8.598 1.00 96.62 71 ALA A C 1
ATOM 558 O O . ALA A 1 71 ? -12.446 -9.794 7.535 1.00 96.62 71 ALA A O 1
ATOM 559 N N . LEU A 1 72 ? -12.470 -9.915 9.783 1.00 93.44 72 LEU A N 1
ATOM 560 C CA . LEU A 1 72 ? -11.024 -10.092 9.956 1.00 93.44 72 LEU A CA 1
ATOM 561 C C . LEU A 1 72 ? -10.446 -11.215 9.086 1.00 93.44 72 LEU A C 1
ATOM 563 O O . LEU A 1 72 ? -9.506 -10.967 8.341 1.00 93.44 72 LEU A O 1
ATOM 567 N N . GLN A 1 73 ? -11.018 -12.421 9.151 1.00 97.12 73 GLN A N 1
ATOM 568 C CA . GLN A 1 73 ? -10.476 -13.556 8.402 1.00 97.12 73 GLN A CA 1
ATOM 569 C C . GLN A 1 73 ? -10.576 -13.340 6.879 1.00 97.12 73 GLN A C 1
ATOM 571 O O . GLN A 1 73 ? -9.540 -13.383 6.219 1.00 97.12 73 GLN A O 1
ATOM 576 N N . PRO A 1 74 ? -11.748 -12.976 6.315 1.00 96.38 74 PRO A N 1
ATOM 577 C CA . PRO A 1 74 ? -11.833 -12.637 4.894 1.00 96.38 74 PRO A CA 1
ATOM 578 C C . PRO A 1 74 ? -10.925 -11.476 4.466 1.00 96.38 74 PRO A C 1
ATOM 580 O O . PRO A 1 74 ? -10.419 -11.480 3.347 1.00 96.38 74 PRO A O 1
ATOM 583 N N . LEU A 1 75 ? -10.721 -10.474 5.328 1.00 93.38 75 LEU A N 1
ATOM 584 C CA . LEU A 1 75 ? -9.807 -9.362 5.067 1.00 93.38 75 LEU A CA 1
ATOM 585 C C . LEU A 1 75 ? -8.357 -9.846 4.968 1.00 93.38 75 LEU A C 1
ATOM 587 O O . LEU A 1 75 ? -7.650 -9.456 4.042 1.00 93.38 75 LEU A O 1
ATOM 591 N N . SER A 1 76 ? -7.922 -10.692 5.903 1.00 93.69 76 SER A N 1
ATOM 592 C CA . SER A 1 76 ? -6.586 -11.286 5.888 1.00 93.69 76 SER A CA 1
ATOM 593 C C . SER A 1 76 ? -6.361 -12.134 4.639 1.00 93.69 76 SER A C 1
ATOM 595 O O . SER A 1 76 ? -5.331 -11.977 3.987 1.00 93.69 76 SER A O 1
ATOM 597 N N . ASP A 1 77 ? -7.335 -12.961 4.260 1.00 94.88 77 ASP A N 1
ATOM 598 C CA . ASP A 1 77 ? -7.243 -13.797 3.061 1.00 94.88 77 ASP A CA 1
ATOM 599 C C . ASP A 1 77 ? -7.163 -12.933 1.787 1.00 94.88 77 ASP A C 1
ATOM 601 O O . ASP A 1 77 ? -6.324 -13.168 0.916 1.00 94.88 77 ASP A O 1
ATOM 605 N N . ALA A 1 78 ?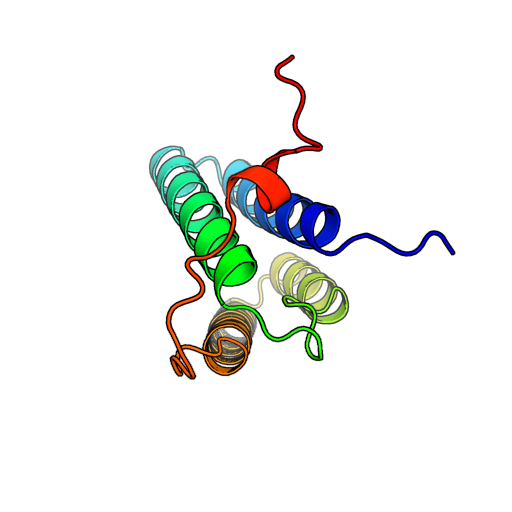 -7.981 -11.876 1.706 1.00 92.56 78 ALA A N 1
ATOM 606 C CA . ALA A 1 78 ? -7.964 -10.934 0.588 1.00 92.56 78 ALA A CA 1
ATOM 607 C C . ALA A 1 78 ? -6.630 -10.175 0.474 1.00 92.56 78 ALA A C 1
ATOM 609 O O . ALA A 1 78 ? -6.127 -9.993 -0.634 1.00 92.56 78 ALA A O 1
ATOM 610 N N . LEU A 1 79 ? -6.037 -9.758 1.599 1.00 89.81 79 LEU A N 1
ATOM 611 C CA . LEU A 1 79 ? -4.724 -9.105 1.622 1.00 89.81 79 LEU A CA 1
ATOM 612 C C . LEU A 1 79 ? -3.601 -10.053 1.176 1.00 89.81 79 LEU A C 1
ATOM 614 O O . LEU A 1 79 ? -2.749 -9.649 0.388 1.00 89.81 79 LEU A O 1
ATOM 618 N N . SER A 1 80 ? -3.608 -11.308 1.632 1.00 91.81 80 SER A N 1
ATOM 619 C CA . SER A 1 80 ? -2.631 -12.319 1.202 1.00 91.81 80 SER A CA 1
ATOM 620 C C . SER A 1 80 ? -2.697 -12.555 -0.305 1.00 91.81 80 SER A C 1
ATOM 622 O O . SER A 1 80 ? -1.687 -12.431 -0.997 1.00 91.81 80 SER A O 1
ATOM 624 N N . HIS A 1 81 ? -3.901 -12.788 -0.830 1.00 90.12 81 HIS A N 1
ATOM 625 C CA . HIS A 1 81 ? -4.123 -12.993 -2.26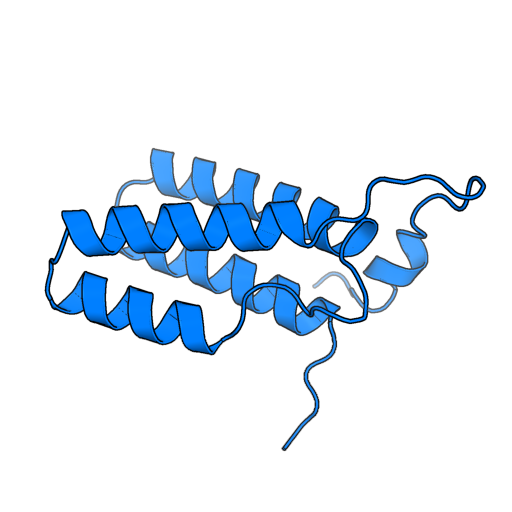0 1.00 90.12 81 HIS A CA 1
ATOM 626 C C . HIS A 1 81 ? -3.714 -11.769 -3.098 1.00 90.12 81 HIS A C 1
ATOM 628 O O . HIS A 1 81 ? -3.110 -11.894 -4.165 1.00 90.12 81 HIS A O 1
ATOM 634 N N . HIS A 1 82 ? -3.980 -10.563 -2.588 1.00 87.94 82 HIS A N 1
ATOM 635 C CA . HIS A 1 82 ? -3.530 -9.320 -3.206 1.00 87.94 82 HIS A CA 1
ATOM 636 C C . HIS A 1 82 ? -1.995 -9.262 -3.347 1.00 87.94 82 HIS A C 1
ATOM 638 O O . HIS A 1 82 ? -1.487 -8.925 -4.420 1.00 87.94 82 HIS A O 1
ATOM 644 N N . PHE A 1 83 ? -1.238 -9.648 -2.313 1.00 87.12 83 PHE A N 1
ATOM 645 C CA . PHE A 1 83 ? 0.226 -9.703 -2.394 1.00 87.12 83 PHE A CA 1
ATOM 646 C C . PHE A 1 83 ? 0.732 -10.782 -3.356 1.00 87.12 83 PHE A C 1
ATOM 648 O O . PHE A 1 83 ? 1.660 -10.519 -4.122 1.00 87.12 83 PHE A O 1
ATOM 655 N N . GLU A 1 84 ? 0.117 -11.966 -3.366 1.00 88.19 84 GLU A N 1
ATOM 656 C CA . GLU A 1 84 ? 0.457 -13.044 -4.305 1.00 88.19 84 GLU A CA 1
ATOM 657 C C . GLU A 1 84 ? 0.317 -12.584 -5.760 1.00 88.19 84 GLU A C 1
ATOM 659 O O . GLU A 1 84 ? 1.216 -12.792 -6.577 1.00 88.19 84 GLU A O 1
ATOM 664 N N . HIS A 1 85 ? -0.772 -11.878 -6.071 1.00 85.00 85 HIS A N 1
ATOM 665 C CA . HIS A 1 85 ? -1.005 -11.293 -7.388 1.00 85.00 85 HIS A CA 1
ATOM 666 C C . HIS A 1 85 ? 0.056 -10.263 -7.783 1.00 85.00 85 HIS A C 1
ATOM 668 O O . HIS A 1 85 ? 0.506 -10.262 -8.933 1.00 85.00 85 HIS A O 1
ATOM 674 N N . ILE A 1 86 ? 0.472 -9.397 -6.852 1.00 83.56 86 ILE A N 1
ATOM 675 C CA . ILE A 1 86 ? 1.547 -8.432 -7.104 1.00 83.56 86 ILE A CA 1
ATOM 676 C C . ILE A 1 86 ? 2.843 -9.174 -7.419 1.00 83.56 86 ILE A C 1
ATOM 678 O O . ILE A 1 86 ? 3.452 -8.902 -8.451 1.00 83.56 86 ILE A O 1
ATOM 682 N N . VAL A 1 87 ? 3.248 -10.132 -6.583 1.00 85.88 87 VAL A N 1
ATOM 683 C CA . VAL A 1 87 ? 4.506 -10.873 -6.765 1.00 85.88 87 VAL A CA 1
ATOM 684 C C . VAL A 1 87 ? 4.512 -11.644 -8.084 1.00 85.88 87 VAL A C 1
ATOM 686 O O . VAL A 1 87 ? 5.492 -11.575 -8.821 1.00 85.88 87 VAL A O 1
ATOM 689 N N . ALA A 1 88 ? 3.406 -12.305 -8.431 1.00 85.81 88 ALA A N 1
ATOM 690 C CA . ALA A 1 88 ? 3.264 -13.031 -9.692 1.00 85.81 88 ALA A CA 1
ATOM 691 C C . ALA A 1 88 ? 3.308 -12.119 -10.934 1.00 85.81 88 ALA A C 1
ATOM 693 O O . ALA A 1 88 ? 3.563 -12.594 -12.039 1.00 85.81 88 ALA A O 1
ATOM 694 N N . SER A 1 89 ? 3.049 -10.815 -10.775 1.00 81.12 89 SER A N 1
ATOM 695 C CA . SER A 1 89 ? 3.127 -9.834 -11.866 1.00 81.12 89 SER A CA 1
ATOM 696 C C . SER A 1 89 ? 4.543 -9.311 -12.141 1.00 81.12 89 SER A C 1
ATOM 698 O O . SER A 1 89 ? 4.756 -8.650 -13.162 1.00 81.12 89 SER A O 1
ATOM 700 N N . LEU A 1 90 ? 5.501 -9.587 -11.247 1.00 84.94 90 LEU A N 1
ATOM 701 C CA . LEU A 1 90 ? 6.880 -9.124 -11.370 1.00 84.94 90 LEU A CA 1
ATOM 702 C C . LEU A 1 90 ? 7.672 -10.032 -12.316 1.00 84.94 90 LEU A C 1
ATOM 704 O O . LEU A 1 90 ? 7.754 -11.245 -12.129 1.00 84.94 90 LEU A O 1
ATOM 708 N N . CYS A 1 91 ? 8.302 -9.431 -13.320 1.00 82.81 91 CYS A N 1
ATOM 709 C CA . CYS A 1 91 ? 9.161 -10.119 -14.273 1.00 82.81 91 CYS A CA 1
ATOM 710 C C . CYS A 1 91 ? 10.632 -9.883 -13.911 1.00 82.81 91 CYS A C 1
ATOM 712 O O . CYS A 1 91 ? 11.214 -8.851 -14.246 1.00 82.81 91 CYS A O 1
ATOM 714 N N . PHE A 1 92 ? 11.245 -10.858 -13.236 1.00 77.44 92 PHE A N 1
ATOM 715 C CA . PHE A 1 92 ? 12.659 -10.798 -12.841 1.00 77.44 92 PHE A CA 1
ATOM 716 C C . PHE A 1 92 ? 13.631 -11.316 -13.917 1.00 77.44 92 PHE A C 1
ATOM 718 O O . PHE A 1 92 ? 14.845 -11.145 -13.769 1.00 77.44 92 PHE A O 1
ATOM 725 N N . GLU A 1 93 ? 13.136 -11.951 -14.988 1.00 67.06 93 GLU A N 1
ATOM 726 C CA . GLU A 1 93 ? 13.990 -12.527 -16.032 1.00 67.06 93 GLU A CA 1
ATOM 727 C C . GLU A 1 93 ? 14.729 -11.450 -16.840 1.00 67.06 93 GLU A C 1
ATOM 729 O O . GLU A 1 93 ? 14.157 -10.657 -17.588 1.00 67.06 93 GLU A O 1
ATOM 734 N N . ARG A 1 94 ? 16.057 -11.463 -16.684 1.00 59.72 94 ARG A N 1
ATOM 735 C CA . ARG A 1 94 ? 17.035 -10.633 -17.391 1.00 59.72 94 ARG A CA 1
ATOM 736 C C . ARG A 1 94 ? 17.299 -11.179 -18.797 1.00 59.72 94 ARG A C 1
ATOM 738 O O . ARG A 1 94 ? 18.257 -11.922 -18.996 1.00 59.72 94 ARG A O 1
ATOM 745 N N . SER A 1 95 ? 16.533 -10.749 -19.792 1.00 47.50 95 SER A N 1
ATOM 746 C CA . SER A 1 95 ? 16.990 -10.824 -21.188 1.00 47.50 95 SER A 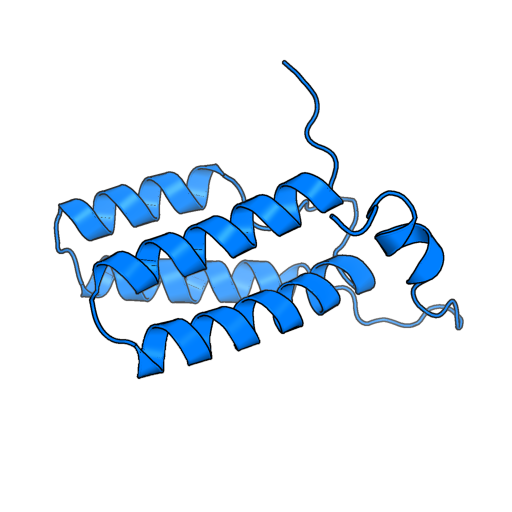CA 1
ATOM 747 C C . SER A 1 95 ? 17.837 -9.592 -21.512 1.00 47.50 95 SER A C 1
ATOM 749 O O . SER A 1 95 ? 17.333 -8.599 -22.021 1.00 47.50 95 SER A O 1
ATOM 751 N N . GLY A 1 96 ? 19.129 -9.650 -21.171 1.00 47.53 96 GLY A N 1
ATOM 752 C CA . GLY A 1 96 ? 20.096 -8.582 -21.441 1.00 47.53 96 GLY A CA 1
ATOM 753 C C . GLY A 1 96 ? 20.007 -7.424 -20.445 1.00 47.53 96 GLY A C 1
ATOM 754 O O . GLY A 1 96 ? 18.936 -6.956 -20.077 1.00 47.53 96 GLY A O 1
ATOM 755 N N . VAL A 1 97 ? 21.155 -6.979 -19.941 1.00 48.78 97 VAL A N 1
ATOM 756 C CA . VAL A 1 97 ? 21.246 -5.906 -18.947 1.00 48.78 97 VAL A CA 1
ATOM 757 C C . VAL A 1 97 ? 20.778 -4.584 -19.561 1.00 48.78 97 VAL A C 1
ATOM 759 O O . VAL A 1 97 ? 21.564 -3.843 -20.137 1.00 48.78 97 VAL A O 1
ATOM 762 N N . THR A 1 98 ? 19.508 -4.254 -19.374 1.00 51.41 98 THR A N 1
ATOM 763 C CA . THR A 1 98 ? 19.075 -2.863 -19.240 1.00 51.41 98 THR A CA 1
ATOM 764 C C . THR A 1 98 ? 18.717 -2.676 -17.779 1.00 51.41 98 THR A C 1
ATOM 766 O O . THR A 1 98 ? 17.690 -3.163 -17.312 1.00 51.41 98 THR A O 1
ATOM 769 N N . LEU A 1 99 ? 19.625 -2.050 -17.024 1.00 59.88 99 LEU A N 1
ATOM 770 C CA . LEU A 1 99 ? 19.312 -1.563 -15.684 1.00 59.88 99 LEU A CA 1
ATOM 771 C C . LEU A 1 99 ? 18.033 -0.711 -15.769 1.00 59.88 99 LEU A C 1
ATOM 773 O O . LEU A 1 99 ? 17.902 0.048 -16.735 1.00 59.88 99 LEU A O 1
ATOM 777 N N . PRO A 1 100 ? 17.105 -0.818 -14.801 1.00 61.31 100 PRO A N 1
ATOM 778 C CA . PRO A 1 100 ? 15.979 0.100 -14.721 1.00 61.31 100 PRO A CA 1
ATOM 779 C C . PRO A 1 100 ? 16.507 1.535 -14.770 1.00 61.31 100 PRO A C 1
ATOM 781 O O . PRO A 1 100 ? 17.351 1.920 -13.957 1.00 61.31 100 PRO A O 1
ATOM 784 N N . ASP A 1 101 ? 16.050 2.314 -15.747 1.00 68.69 101 ASP A N 1
ATOM 785 C CA . ASP A 1 101 ? 16.426 3.719 -15.869 1.00 68.69 101 ASP A CA 1
ATOM 786 C C . ASP A 1 101 ? 15.637 4.525 -14.831 1.00 68.69 101 ASP A C 1
ATOM 788 O O . ASP A 1 101 ? 14.544 5.044 -15.083 1.00 68.69 101 ASP A O 1
ATOM 792 N N . PHE A 1 102 ? 16.194 4.586 -13.621 1.00 67.12 102 PHE A N 1
ATOM 793 C CA . PHE A 1 102 ? 15.633 5.365 -12.526 1.00 67.12 102 PHE A CA 1
ATOM 794 C C . PHE A 1 102 ? 15.538 6.855 -12.880 1.00 67.12 102 PHE A C 1
ATOM 796 O O . PHE A 1 102 ? 14.607 7.518 -12.432 1.00 67.12 102 PHE A O 1
ATOM 803 N N . ALA A 1 103 ? 16.422 7.378 -13.738 1.00 66.38 103 ALA A N 1
ATOM 804 C CA . ALA A 1 103 ? 16.338 8.765 -14.182 1.00 66.38 103 ALA A CA 1
ATOM 805 C C . ALA A 1 103 ? 15.066 9.002 -15.009 1.00 66.38 103 ALA A C 1
ATOM 807 O O . ALA A 1 103 ? 14.367 9.978 -14.761 1.00 66.38 103 ALA A O 1
ATOM 808 N N . ARG A 1 104 ? 14.681 8.080 -15.904 1.00 65.25 104 ARG A N 1
ATOM 809 C CA . ARG A 1 104 ? 13.365 8.127 -16.577 1.00 65.25 104 ARG A CA 1
ATOM 810 C C . ARG A 1 104 ? 12.190 7.962 -15.620 1.00 65.25 104 ARG A C 1
ATOM 812 O O . ARG A 1 104 ? 11.182 8.640 -15.802 1.00 65.25 104 ARG A O 1
ATOM 819 N N . LEU A 1 105 ? 12.293 7.072 -14.633 1.00 63.75 105 LEU A N 1
ATOM 820 C CA . LEU A 1 105 ? 11.226 6.849 -13.648 1.00 63.75 105 LEU A CA 1
ATOM 821 C C . LEU A 1 105 ? 10.949 8.093 -12.793 1.00 63.75 105 LEU A C 1
ATOM 823 O O . LEU A 1 105 ? 9.789 8.385 -12.503 1.00 63.75 105 LEU A O 1
ATOM 827 N N . PHE A 1 106 ? 11.993 8.842 -12.431 1.00 65.62 106 PHE A N 1
ATOM 828 C CA . PHE A 1 106 ? 11.891 10.039 -11.593 1.00 65.62 106 PHE A CA 1
ATOM 829 C C . PHE A 1 106 ? 11.930 11.362 -12.370 1.00 65.62 106 PHE A C 1
ATOM 831 O O . PHE A 1 106 ? 11.792 12.412 -11.754 1.00 65.62 106 PHE A O 1
ATOM 838 N N . ALA A 1 107 ? 12.050 11.356 -13.704 1.00 66.50 107 ALA A N 1
ATOM 839 C CA . ALA A 1 107 ? 12.163 12.576 -14.517 1.00 66.50 107 ALA A CA 1
ATOM 840 C C . ALA A 1 107 ? 10.984 13.560 -14.359 1.00 66.50 107 ALA A C 1
ATOM 842 O O . ALA A 1 107 ? 11.133 14.750 -14.626 1.00 66.50 107 ALA A O 1
ATOM 843 N N . GLY A 1 108 ? 9.808 13.076 -13.940 1.00 58.75 108 GLY A N 1
ATOM 844 C CA . GLY A 1 108 ? 8.632 13.904 -13.644 1.00 58.75 108 GLY A CA 1
ATOM 845 C C . GLY A 1 108 ? 8.503 14.343 -12.180 1.00 58.75 108 GLY A C 1
ATOM 846 O O . GLY A 1 108 ? 7.561 15.064 -11.855 1.00 58.75 108 GLY A O 1
ATOM 847 N N . TYR A 1 109 ? 9.398 13.901 -11.293 1.00 49.22 109 TYR A N 1
ATOM 848 C CA . TYR A 1 109 ? 9.387 14.266 -9.880 1.00 49.22 109 TYR A CA 1
ATOM 849 C C . TYR A 1 109 ? 10.170 15.568 -9.694 1.00 49.22 109 TYR A C 1
ATOM 851 O O . TYR A 1 109 ? 11.396 15.591 -9.775 1.00 49.22 109 TYR A O 1
ATOM 859 N N . LYS A 1 110 ? 9.454 16.672 -9.478 1.00 42.50 110 LYS A N 1
ATOM 860 C CA . LYS A 1 110 ? 10.044 17.946 -9.064 1.00 42.50 110 LYS A CA 1
ATOM 861 C C . LYS A 1 110 ? 9.964 17.998 -7.540 1.00 42.50 110 LYS A C 1
ATOM 863 O O . LYS A 1 110 ? 8.874 17.814 -7.001 1.00 42.50 110 LYS A O 1
ATOM 868 N N . GLU A 1 111 ? 11.098 18.177 -6.865 1.00 34.75 111 GLU A N 1
ATOM 869 C CA . GLU A 1 111 ? 11.108 18.385 -5.413 1.00 34.75 111 GLU A CA 1
ATOM 870 C C . GLU A 1 111 ? 10.237 19.608 -5.052 1.00 34.75 111 GLU A C 1
ATOM 872 O O . GLU A 1 111 ? 10.210 20.567 -5.835 1.00 34.75 111 GLU A O 1
ATOM 877 N N . PRO A 1 112 ? 9.476 19.551 -3.941 1.00 47.81 112 PRO A N 1
ATOM 878 C CA . PRO A 1 112 ? 8.671 20.673 -3.462 1.00 47.81 112 PRO A CA 1
ATOM 879 C C . PRO A 1 112 ? 9.520 21.848 -2.964 1.00 47.81 112 PRO A C 1
ATOM 881 O O . PRO A 1 112 ? 10.622 21.607 -2.423 1.00 47.81 112 PRO A O 1
#